Protein AF-A0A8T9C4Q1-F1 (afdb_monomer_lite)

Structure (mmCIF, N/CA/C/O backbone):
data_AF-A0A8T9C4Q1-F1
#
_entry.id   AF-A0A8T9C4Q1-F1
#
loop_
_atom_site.group_PDB
_atom_site.id
_atom_site.type_symbol
_atom_site.label_atom_id
_atom_site.label_alt_id
_atom_site.label_comp_id
_atom_site.label_asym_id
_atom_site.label_entity_id
_atom_site.label_seq_id
_atom_site.pdbx_PDB_ins_code
_atom_site.Cartn_x
_atom_site.Cartn_y
_atom_site.Cartn_z
_atom_site.occupancy
_atom_site.B_iso_or_equiv
_atom_site.auth_seq_id
_atom_site.auth_comp_id
_atom_site.auth_asym_id
_atom_site.auth_atom_id
_atom_site.pdbx_PDB_model_num
ATOM 1 N N . MET A 1 1 ? 2.371 -3.846 -5.127 1.00 71.44 1 MET A N 1
ATOM 2 C CA . MET A 1 1 ? 2.588 -2.908 -6.247 1.00 71.44 1 MET A CA 1
ATOM 3 C C . MET A 1 1 ? 4.089 -2.745 -6.452 1.00 71.44 1 MET A C 1
ATOM 5 O O . MET A 1 1 ? 4.667 -3.678 -6.988 1.00 71.44 1 MET A O 1
ATOM 9 N N . ALA A 1 2 ? 4.739 -1.706 -5.912 1.00 84.00 2 ALA A N 1
ATOM 10 C CA . ALA A 1 2 ? 6.167 -1.430 -6.124 1.00 84.00 2 ALA A CA 1
ATOM 11 C C . ALA A 1 2 ? 7.105 -2.605 -5.784 1.00 84.00 2 ALA A C 1
ATOM 13 O O . ALA A 1 2 ? 7.916 -3.002 -6.607 1.00 84.00 2 ALA A O 1
ATOM 14 N N . TYR A 1 3 ? 6.951 -3.239 -4.620 1.00 89.38 3 TYR A N 1
ATOM 15 C CA . TYR A 1 3 ? 7.846 -4.333 -4.218 1.00 89.38 3 TYR A CA 1
ATOM 16 C C . TYR A 1 3 ? 7.834 -5.533 -5.174 1.00 89.38 3 TYR A C 1
ATOM 18 O O . TYR A 1 3 ? 8.874 -6.122 -5.444 1.00 89.38 3 TYR A O 1
ATOM 26 N N . TYR A 1 4 ? 6.667 -5.867 -5.725 1.00 91.12 4 TYR A N 1
ATOM 27 C CA . TYR A 1 4 ? 6.526 -7.015 -6.618 1.00 91.12 4 TYR A CA 1
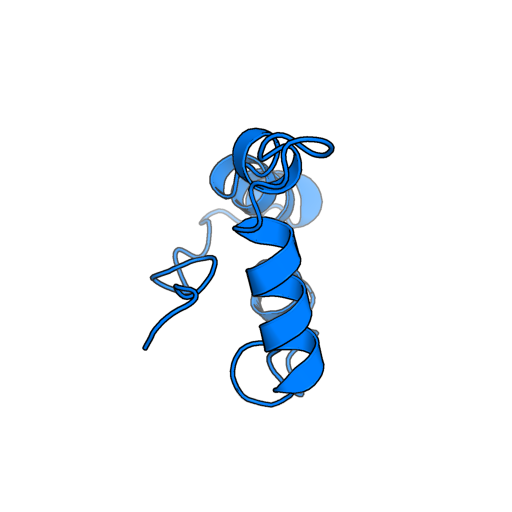ATOM 28 C C . TYR A 1 4 ? 7.114 -6.721 -8.005 1.00 91.12 4 TYR A C 1
ATOM 30 O O . TYR A 1 4 ? 7.868 -7.526 -8.539 1.00 91.12 4 TYR A O 1
ATOM 38 N N . THR A 1 5 ? 6.785 -5.565 -8.591 1.00 86.88 5 THR A N 1
ATOM 39 C CA . THR A 1 5 ? 7.170 -5.229 -9.973 1.00 86.88 5 THR A CA 1
ATOM 40 C C . THR A 1 5 ? 8.524 -4.534 -10.082 1.00 86.88 5 THR A C 1
ATOM 42 O O . THR A 1 5 ? 9.268 -4.816 -11.013 1.00 86.88 5 THR A O 1
ATOM 45 N N . ILE A 1 6 ? 8.843 -3.638 -9.147 1.00 88.94 6 ILE A N 1
ATOM 46 C CA . ILE A 1 6 ? 10.014 -2.752 -9.193 1.00 88.94 6 ILE A CA 1
ATOM 47 C C . ILE A 1 6 ? 11.189 -3.345 -8.406 1.00 88.94 6 ILE A C 1
ATOM 49 O O . ILE A 1 6 ? 12.323 -3.303 -8.867 1.00 88.94 6 ILE A O 1
ATOM 53 N N . PHE A 1 7 ? 10.930 -3.915 -7.225 1.00 90.31 7 PHE A N 1
ATOM 54 C CA . PHE A 1 7 ? 11.979 -4.515 -6.385 1.00 90.31 7 PHE A CA 1
ATOM 55 C C . PHE A 1 7 ? 12.144 -6.024 -6.570 1.00 90.31 7 PHE A C 1
ATOM 57 O O . PHE A 1 7 ? 12.936 -6.640 -5.862 1.00 90.31 7 PHE A O 1
ATOM 64 N N . HIS A 1 8 ? 11.420 -6.626 -7.516 1.00 90.62 8 HIS A N 1
ATOM 65 C CA . HIS A 1 8 ? 11.501 -8.057 -7.822 1.00 90.62 8 HIS A CA 1
ATOM 66 C C . HIS A 1 8 ? 11.225 -8.986 -6.623 1.00 90.62 8 HIS A C 1
ATOM 68 O O . HIS A 1 8 ? 11.644 -10.141 -6.613 1.00 90.62 8 HIS A O 1
ATOM 74 N N . CYS A 1 9 ? 10.467 -8.533 -5.621 1.00 93.19 9 CYS A N 1
ATOM 75 C CA . CYS A 1 9 ? 9.965 -9.380 -4.539 1.00 93.19 9 CYS A CA 1
ATOM 76 C C . CYS A 1 9 ? 8.743 -10.177 -5.030 1.00 93.19 9 CYS A C 1
ATOM 78 O O . CYS A 1 9 ? 7.618 -9.940 -4.588 1.00 93.19 9 CYS A O 1
ATOM 80 N N . ASN A 1 10 ? 8.949 -11.059 -6.011 1.00 93.25 10 ASN A N 1
ATOM 81 C CA . ASN A 1 10 ? 7.876 -11.604 -6.846 1.00 93.25 10 ASN A CA 1
ATOM 82 C C . ASN A 1 10 ? 7.671 -13.123 -6.766 1.00 93.25 10 ASN A C 1
ATOM 84 O O . ASN A 1 10 ? 6.873 -13.658 -7.533 1.00 93.25 10 ASN A O 1
ATOM 88 N N . TRP A 1 11 ? 8.326 -13.820 -5.833 1.00 94.38 11 TRP A N 1
ATOM 89 C CA . TRP A 1 11 ? 8.115 -15.262 -5.641 1.00 94.38 11 TRP A CA 1
ATOM 90 C C . TRP A 1 11 ? 6.665 -15.612 -5.318 1.00 94.38 11 TRP A C 1
ATOM 92 O O . TRP A 1 11 ? 6.174 -16.651 -5.747 1.00 94.38 11 TRP A O 1
ATOM 102 N N . LYS A 1 12 ? 6.001 -14.745 -4.553 1.00 92.88 12 LYS A N 1
ATOM 103 C CA . LYS A 1 12 ? 4.618 -14.881 -4.106 1.00 92.88 12 LYS A CA 1
ATOM 104 C C . LYS A 1 12 ? 4.015 -13.496 -3.901 1.00 92.88 12 LYS A C 1
ATOM 106 O O . LYS A 1 12 ? 4.730 -12.542 -3.588 1.00 92.88 12 LYS A O 1
ATOM 111 N N . GLN A 1 13 ? 2.706 -13.371 -4.060 1.00 91.31 13 GLN A N 1
ATOM 112 C CA . GLN A 1 13 ? 1.970 -12.125 -3.900 1.00 91.31 13 GLN A CA 1
ATOM 113 C C . GLN A 1 13 ? 1.032 -12.210 -2.695 1.00 91.31 13 GLN A C 1
ATOM 115 O O . GLN A 1 13 ? 0.289 -13.175 -2.551 1.00 91.31 13 GLN A O 1
ATOM 120 N N . ILE A 1 14 ? 1.005 -11.160 -1.862 1.00 94.00 14 ILE A N 1
ATOM 121 C CA . ILE A 1 14 ? 0.168 -11.107 -0.645 1.00 94.00 14 ILE A CA 1
ATOM 122 C C . ILE A 1 14 ? -1.276 -11.532 -0.944 1.00 94.00 14 ILE A C 1
ATOM 124 O O . ILE A 1 14 ? -1.789 -12.439 -0.307 1.00 94.00 14 ILE A O 1
ATOM 128 N N . ARG A 1 15 ? -1.891 -10.947 -1.976 1.00 92.06 15 ARG A N 1
ATOM 129 C CA . ARG A 1 15 ? -3.299 -11.170 -2.344 1.00 92.06 15 ARG A CA 1
ATOM 130 C C . ARG A 1 15 ? -3.668 -12.585 -2.815 1.00 92.06 15 ARG A C 1
ATOM 132 O O . ARG A 1 15 ? -4.855 -12.883 -2.864 1.00 92.06 15 ARG A O 1
ATOM 139 N N . HIS A 1 16 ? -2.699 -13.412 -3.208 1.00 91.38 16 HIS A N 1
ATOM 140 C CA . HIS A 1 16 ? -2.961 -14.735 -3.793 1.00 91.38 16 HIS A CA 1
ATOM 141 C C . HIS A 1 16 ? -2.365 -15.868 -2.959 1.00 91.38 16 HIS A C 1
ATOM 143 O O . HIS A 1 16 ? -3.005 -16.898 -2.781 1.00 91.38 16 HIS A O 1
ATOM 149 N N . ASP A 1 17 ? -1.169 -15.668 -2.408 1.00 96.19 17 ASP A N 1
ATOM 150 C CA . ASP A 1 17 ? -0.382 -16.748 -1.814 1.00 96.19 17 ASP A CA 1
ATOM 151 C C . ASP A 1 17 ? -0.338 -16.718 -0.280 1.00 96.19 17 ASP A C 1
ATOM 153 O O . ASP A 1 17 ? 0.121 -17.679 0.341 1.00 96.19 17 ASP A O 1
ATOM 157 N N . TYR A 1 18 ? -0.783 -15.620 0.341 1.00 95.94 18 TYR A N 1
ATOM 158 C CA . TYR A 1 18 ? -0.710 -15.416 1.790 1.00 95.94 18 TYR A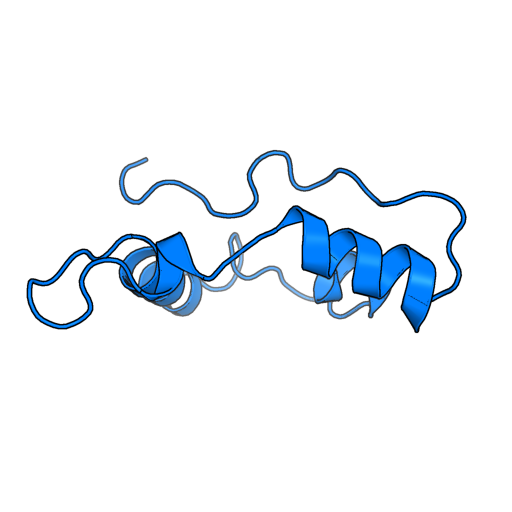 CA 1
ATOM 159 C C . TYR A 1 18 ? -2.076 -15.026 2.372 1.00 95.94 18 TYR A C 1
ATOM 161 O O . TYR A 1 18 ? -2.291 -13.856 2.694 1.00 95.94 18 TYR A O 1
ATOM 169 N N . PRO A 1 19 ? -3.001 -15.987 2.554 1.00 95.06 19 PRO A N 1
ATOM 170 C CA . PRO A 1 19 ? -4.386 -15.698 2.931 1.00 95.06 19 PRO A CA 1
ATOM 171 C C . PRO A 1 19 ? -4.505 -14.945 4.263 1.00 95.06 19 PRO A C 1
ATOM 173 O O . PRO A 1 19 ? -5.231 -13.958 4.337 1.00 95.06 19 PRO A O 1
ATOM 176 N N . ASN A 1 20 ? -3.730 -15.331 5.282 1.00 96.00 20 ASN A N 1
ATOM 177 C CA . ASN A 1 20 ? -3.791 -14.697 6.605 1.00 96.00 20 ASN A CA 1
ATOM 178 C C . ASN A 1 20 ? -3.235 -13.265 6.591 1.00 96.00 20 ASN A C 1
ATOM 180 O O . ASN A 1 20 ? -3.838 -12.365 7.162 1.00 96.00 20 ASN A O 1
ATOM 184 N N . ILE A 1 21 ? -2.112 -13.037 5.897 1.00 96.12 21 ILE A N 1
ATOM 185 C CA . ILE A 1 21 ? -1.523 -11.692 5.762 1.00 96.12 21 ILE A CA 1
ATOM 186 C C . ILE A 1 21 ? -2.450 -10.801 4.938 1.00 96.12 21 ILE A C 1
ATOM 188 O O . ILE A 1 21 ? -2.630 -9.626 5.241 1.00 96.12 21 ILE A O 1
ATOM 192 N N . HIS A 1 22 ? -3.048 -11.357 3.888 1.00 94.75 22 HIS A N 1
ATOM 193 C CA . HIS A 1 22 ? -3.978 -10.636 3.040 1.00 94.75 22 HIS A CA 1
ATOM 194 C C . HIS A 1 22 ? -5.278 -10.263 3.760 1.00 94.75 22 HIS A C 1
ATOM 196 O O . HIS A 1 22 ? -5.808 -9.181 3.524 1.00 94.75 22 HIS A O 1
ATOM 202 N N . MET A 1 23 ? -5.793 -11.136 4.625 1.00 93.25 23 MET A N 1
ATOM 203 C CA . MET A 1 23 ? -6.930 -10.838 5.494 1.00 93.25 23 MET A CA 1
ATOM 204 C C . MET A 1 23 ? -6.577 -9.723 6.478 1.00 93.25 23 MET A C 1
ATOM 206 O O . MET A 1 23 ? -7.195 -8.667 6.412 1.00 93.25 23 MET A O 1
ATOM 210 N N . TRP A 1 24 ? -5.505 -9.899 7.254 1.00 93.00 24 TRP A N 1
ATOM 211 C CA . TRP A 1 24 ? -5.038 -8.913 8.231 1.00 93.00 24 TRP A CA 1
ATOM 212 C C . TRP A 1 24 ? -4.792 -7.529 7.615 1.00 93.00 24 TRP A C 1
ATOM 214 O O . TRP A 1 24 ? -5.214 -6.517 8.161 1.00 93.00 24 TRP A O 1
ATOM 224 N N . LEU A 1 25 ? -4.145 -7.465 6.446 1.00 94.00 25 LEU A N 1
ATOM 225 C CA . LEU A 1 25 ? -3.885 -6.195 5.764 1.00 94.00 25 LEU A CA 1
ATOM 226 C C . LEU A 1 25 ? -5.181 -5.505 5.316 1.00 94.00 25 LEU A C 1
ATOM 228 O O . LEU A 1 25 ? -5.264 -4.280 5.360 1.00 94.00 25 LEU A O 1
ATOM 232 N N . ARG A 1 26 ? -6.169 -6.272 4.836 1.00 92.88 26 ARG A N 1
ATOM 233 C CA . ARG A 1 26 ? -7.465 -5.720 4.420 1.00 92.88 26 ARG A CA 1
ATOM 234 C C . ARG A 1 26 ? -8.270 -5.244 5.615 1.00 92.88 26 ARG A C 1
ATOM 236 O O . ARG A 1 26 ? -8.823 -4.157 5.523 1.00 92.88 26 ARG A O 1
ATOM 243 N N . GLU A 1 27 ? -8.301 -6.022 6.693 1.00 90.62 27 GLU A N 1
ATOM 244 C CA . GLU A 1 27 ? -8.885 -5.613 7.971 1.00 90.62 27 GLU A CA 1
ATOM 245 C C . GLU A 1 27 ? -8.240 -4.306 8.405 1.00 90.62 27 GLU A C 1
ATOM 247 O O . GLU A 1 27 ? -8.902 -3.289 8.343 1.00 90.62 27 GLU A O 1
ATOM 252 N N . LEU A 1 28 ? -6.925 -4.251 8.604 1.00 90.94 28 LEU A N 1
ATOM 253 C CA . LEU A 1 28 ? -6.238 -3.020 9.006 1.00 90.94 28 LEU A CA 1
ATOM 254 C C . LEU A 1 28 ? -6.529 -1.811 8.096 1.00 90.94 28 LEU A C 1
ATOM 256 O O . LEU A 1 28 ? -6.646 -0.679 8.559 1.00 90.94 28 LEU A O 1
ATOM 260 N N . TYR A 1 29 ? -6.613 -2.032 6.781 1.00 92.25 29 TYR A N 1
ATOM 261 C CA . TYR A 1 29 ? -6.870 -0.960 5.825 1.00 92.25 29 TYR A CA 1
ATOM 262 C C . TYR A 1 29 ? -8.318 -0.453 5.857 1.00 92.25 29 TYR A C 1
ATOM 264 O O . TYR A 1 29 ? -8.538 0.742 5.674 1.00 92.25 29 TYR A O 1
ATOM 272 N N . TYR A 1 30 ? -9.303 -1.334 6.029 1.00 89.25 30 TYR A N 1
ATOM 273 C CA . TYR A 1 30 ? -10.730 -0.993 5.969 1.00 89.25 30 TYR A CA 1
ATOM 274 C C . TYR A 1 30 ? -11.412 -0.908 7.333 1.00 89.25 30 TYR A C 1
ATOM 276 O O . TYR A 1 30 ? -12.532 -0.406 7.390 1.00 89.25 30 TYR A O 1
ATOM 284 N N . GLU A 1 31 ? -10.785 -1.397 8.394 1.00 78.56 31 GLU A N 1
ATOM 285 C CA . GLU A 1 31 ? -11.307 -1.378 9.750 1.00 78.56 31 GLU A CA 1
ATOM 286 C C . GLU A 1 31 ? -11.408 0.079 10.198 1.00 78.56 31 GLU A C 1
ATOM 288 O O . GLU A 1 31 ? -10.443 0.848 10.232 1.00 78.56 31 GLU A O 1
ATOM 293 N N . VAL A 1 32 ? -12.653 0.476 10.435 1.00 66.50 32 VAL A N 1
ATOM 294 C CA . VAL A 1 32 ? -13.032 1.766 10.995 1.00 66.50 32 VAL A CA 1
ATOM 295 C C . VAL A 1 32 ? -13.547 1.457 12.391 1.00 66.50 32 VAL A C 1
ATOM 297 O O . VAL A 1 32 ? -14.747 1.492 12.647 1.00 66.50 32 VAL A O 1
ATOM 300 N N . ASP A 1 33 ? -12.650 1.046 13.277 1.00 68.62 33 ASP A N 1
ATOM 301 C CA . ASP A 1 33 ? -12.946 1.101 14.699 1.00 68.62 33 ASP A CA 1
ATOM 302 C C . ASP A 1 33 ? -13.032 2.582 15.135 1.00 68.62 33 ASP A C 1
ATOM 304 O O . ASP A 1 33 ? -12.497 3.498 14.497 1.00 68.62 33 ASP A O 1
ATOM 308 N N . GLU A 1 34 ? -13.750 2.846 16.226 1.00 69.31 34 GLU A N 1
ATOM 309 C CA . GLU A 1 34 ? -13.881 4.204 16.784 1.00 69.31 34 GLU A CA 1
ATOM 310 C C . GLU A 1 34 ? -12.529 4.777 17.255 1.00 69.31 34 GLU A C 1
ATOM 312 O O . GLU A 1 34 ? -12.374 5.992 17.413 1.00 69.31 34 GLU A O 1
ATOM 317 N N . GLU A 1 35 ? -11.539 3.906 17.465 1.00 75.25 35 GLU A N 1
ATOM 318 C CA . GLU A 1 35 ? -10.215 4.255 17.966 1.00 75.25 35 GLU A CA 1
ATOM 319 C C . GLU A 1 35 ? -9.251 4.662 16.840 1.00 75.25 35 GLU A C 1
ATOM 321 O O . GLU A 1 35 ? -8.679 5.754 16.900 1.00 75.25 35 GLU A O 1
ATOM 326 N N . ALA A 1 36 ? -9.117 3.865 15.775 1.00 74.25 36 ALA A N 1
ATOM 327 C CA . ALA A 1 36 ? -8.256 4.184 14.639 1.00 74.25 36 ALA A CA 1
ATOM 328 C C . ALA A 1 36 ? -8.945 5.067 13.591 1.00 74.25 36 ALA A C 1
ATOM 330 O O . ALA A 1 36 ? -8.244 5.676 12.784 1.00 74.25 36 ALA A O 1
ATOM 331 N N . LYS A 1 37 ? -10.281 5.202 13.585 1.00 80.12 37 LYS A N 1
ATOM 332 C CA . LYS A 1 37 ? -11.036 6.178 12.761 1.00 80.12 37 LYS A CA 1
ATOM 333 C C . LYS A 1 37 ? -10.670 6.159 11.270 1.00 80.12 37 LYS A C 1
ATOM 335 O O . LYS A 1 37 ? -10.633 7.197 10.607 1.00 80.12 37 LYS A O 1
ATOM 340 N N . GLY A 1 38 ? -10.347 4.983 10.730 1.00 84.94 38 GLY A N 1
ATOM 341 C CA . GLY A 1 38 ? -9.895 4.847 9.343 1.00 84.94 38 GLY A CA 1
ATOM 342 C C . GLY A 1 38 ? -8.538 5.512 9.055 1.00 84.94 38 GLY A C 1
ATOM 343 O O . GLY A 1 38 ? -8.287 5.934 7.921 1.00 84.94 38 GLY A O 1
ATOM 344 N N . ALA A 1 39 ? -7.655 5.628 10.052 1.00 88.88 39 ALA A N 1
ATOM 345 C CA . ALA A 1 39 ? -6.320 6.218 9.928 1.00 88.88 39 ALA A CA 1
ATOM 346 C C . ALA A 1 39 ? -5.512 5.586 8.787 1.00 88.88 39 ALA A C 1
ATOM 348 O O . ALA A 1 39 ? -4.911 6.294 7.981 1.00 88.88 39 ALA A O 1
ATOM 349 N N . PHE A 1 40 ? -5.546 4.260 8.655 1.00 90.62 40 PHE A N 1
ATOM 350 C CA . PHE A 1 40 ? -4.818 3.560 7.596 1.00 90.62 40 PHE A CA 1
ATOM 351 C C . PHE A 1 40 ? -5.362 3.894 6.209 1.00 90.62 40 PHE A C 1
ATOM 353 O O . PHE A 1 40 ? -4.592 4.254 5.317 1.00 90.62 40 PHE A O 1
ATOM 360 N N . LYS A 1 41 ? -6.686 3.859 6.023 1.00 90.56 41 LYS A N 1
ATOM 361 C CA . LYS A 1 41 ? -7.309 4.214 4.742 1.00 90.56 41 LYS A CA 1
ATOM 362 C C . LYS A 1 41 ? -7.030 5.660 4.344 1.00 90.56 41 LYS A C 1
ATOM 364 O O . LYS A 1 41 ? -6.695 5.920 3.193 1.00 90.56 41 LYS A O 1
ATOM 369 N N . SER A 1 42 ? -7.185 6.585 5.292 1.00 91.38 42 SER A N 1
ATOM 370 C CA . SER A 1 42 ? -7.070 8.031 5.057 1.00 91.38 42 SER A CA 1
ATOM 371 C C . SER A 1 42 ? -5.645 8.491 4.759 1.00 91.38 42 SER A C 1
ATOM 373 O O . SER A 1 42 ? -5.471 9.461 4.028 1.00 91.38 42 SER A O 1
ATOM 375 N N . THR A 1 43 ? -4.637 7.790 5.282 1.00 92.44 43 THR A N 1
ATOM 376 C CA . THR A 1 43 ? -3.218 8.143 5.097 1.00 92.44 43 THR A CA 1
ATOM 377 C C . THR A 1 43 ? -2.523 7.354 3.990 1.00 92.44 43 THR A C 1
ATOM 379 O O . THR A 1 43 ? -1.413 7.696 3.577 1.00 92.44 43 THR A O 1
ATOM 382 N N . THR A 1 44 ? -3.154 6.300 3.470 1.00 92.75 44 THR A N 1
ATOM 383 C CA . THR A 1 44 ? -2.564 5.478 2.411 1.00 92.75 44 THR A CA 1
ATOM 384 C C . THR A 1 44 ? -2.928 6.027 1.034 1.00 92.75 44 THR A C 1
ATOM 386 O O . THR A 1 44 ? -4.007 5.767 0.498 1.00 92.75 44 THR A O 1
ATOM 389 N N . HIS A 1 45 ? -1.981 6.735 0.419 1.00 92.50 45 HIS A N 1
ATOM 390 C CA . HIS A 1 45 ? -2.117 7.287 -0.929 1.00 92.50 45 HIS A CA 1
ATOM 391 C C . HIS A 1 45 ? -1.317 6.466 -1.946 1.00 92.50 45 HIS A C 1
ATOM 393 O O . HIS A 1 45 ? -0.091 6.567 -2.021 1.00 92.50 45 HIS A O 1
ATOM 399 N N . PHE A 1 46 ? -2.015 5.648 -2.741 1.00 90.50 46 PHE A 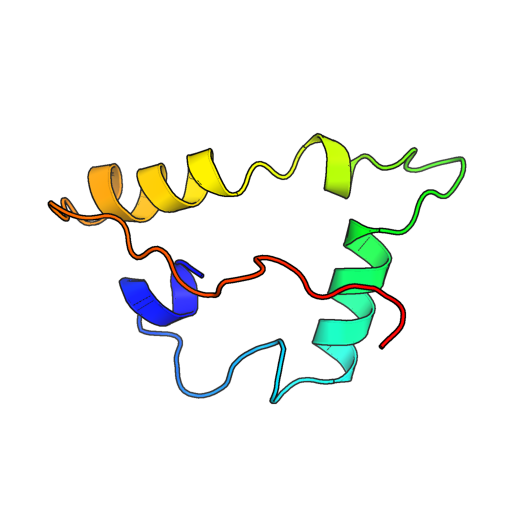N 1
ATOM 400 C CA . PHE A 1 46 ? -1.380 4.696 -3.658 1.00 90.50 46 PHE A CA 1
ATOM 401 C C . PHE A 1 46 ? -0.540 5.348 -4.760 1.00 90.50 46 PHE A C 1
ATOM 403 O O . PHE A 1 46 ? 0.554 4.879 -5.067 1.00 90.50 46 PHE A O 1
ATOM 410 N N . GLU A 1 47 ? -1.030 6.446 -5.321 1.00 89.31 47 GLU A N 1
ATOM 411 C CA . GLU A 1 47 ? -0.383 7.168 -6.419 1.00 89.31 47 GLU A CA 1
ATOM 412 C C . GLU A 1 47 ? 0.982 7.725 -5.999 1.00 89.31 47 GLU A C 1
ATOM 414 O O . GLU A 1 47 ? 1.985 7.464 -6.664 1.00 89.31 47 GLU A O 1
ATOM 419 N N . ILE A 1 48 ? 1.042 8.373 -4.828 1.00 91.12 48 ILE A N 1
ATOM 420 C CA . ILE A 1 48 ? 2.255 9.023 -4.310 1.00 91.12 48 ILE A CA 1
ATOM 421 C C . ILE A 1 48 ? 3.411 8.027 -4.203 1.00 91.12 48 ILE A C 1
ATOM 423 O O . ILE A 1 48 ? 4.527 8.307 -4.646 1.00 91.12 48 ILE A O 1
ATOM 427 N N . PHE A 1 49 ? 3.174 6.843 -3.632 1.00 87.44 49 PHE A N 1
ATOM 428 C CA . PHE A 1 49 ? 4.257 5.876 -3.483 1.00 87.44 49 PHE A CA 1
ATOM 429 C C . PHE A 1 49 ? 4.603 5.182 -4.805 1.00 87.44 49 PHE A C 1
ATOM 431 O O . PHE A 1 49 ? 5.771 4.864 -5.026 1.00 87.44 49 PHE A O 1
ATOM 438 N N . MET A 1 50 ? 3.630 4.923 -5.688 1.00 88.38 50 MET A N 1
ATOM 439 C CA . MET A 1 50 ? 3.906 4.288 -6.982 1.00 88.38 50 MET A CA 1
ATOM 440 C C . MET A 1 50 ? 4.804 5.176 -7.841 1.00 88.38 50 MET A C 1
ATOM 442 O O . MET A 1 50 ? 5.815 4.701 -8.360 1.00 88.38 50 MET A O 1
ATOM 446 N N . GLU A 1 51 ? 4.483 6.466 -7.918 1.00 91.00 51 GLU A N 1
ATOM 447 C CA . GLU A 1 51 ? 5.312 7.463 -8.591 1.00 91.00 51 GLU A CA 1
ATOM 448 C C . GLU A 1 51 ? 6.665 7.625 -7.898 1.00 91.00 51 GLU A C 1
ATOM 450 O O . GLU A 1 51 ? 7.702 7.598 -8.561 1.00 91.00 51 GLU A O 1
ATOM 455 N N . GLY A 1 52 ? 6.681 7.713 -6.564 1.00 92.06 52 GLY A N 1
ATOM 456 C CA . GLY A 1 52 ? 7.913 7.842 -5.788 1.00 92.06 52 GLY A CA 1
ATOM 457 C C . GLY A 1 52 ? 8.904 6.704 -6.048 1.00 92.06 52 GLY A C 1
ATOM 458 O O . GLY A 1 52 ? 10.085 6.950 -6.305 1.00 92.06 52 GLY A O 1
ATOM 459 N N . TYR A 1 53 ? 8.446 5.451 -6.052 1.00 91.75 53 TYR A N 1
ATOM 460 C CA . TYR A 1 53 ? 9.326 4.316 -6.332 1.00 91.75 53 TYR A CA 1
ATOM 461 C C . TYR A 1 53 ? 9.722 4.224 -7.810 1.00 91.75 53 TYR A C 1
ATOM 463 O O . TYR A 1 53 ? 10.893 3.993 -8.113 1.00 91.75 53 TYR A O 1
ATOM 471 N N . ALA A 1 54 ? 8.779 4.414 -8.735 1.00 91.88 54 ALA A N 1
ATOM 472 C CA . ALA A 1 54 ? 9.058 4.271 -10.160 1.00 91.88 54 ALA A CA 1
ATOM 473 C C . ALA A 1 54 ? 9.929 5.421 -10.693 1.00 91.88 54 ALA A C 1
ATOM 475 O O . ALA A 1 54 ? 10.985 5.176 -11.276 1.00 91.88 54 ALA A O 1
ATOM 476 N N . LEU A 1 55 ? 9.518 6.672 -10.472 1.00 92.62 55 LEU A N 1
ATOM 477 C CA . LEU A 1 55 ? 10.153 7.858 -11.051 1.00 92.62 55 LEU A CA 1
ATOM 478 C C . LEU A 1 55 ? 11.372 8.313 -10.244 1.00 92.62 55 LEU A C 1
ATOM 480 O O . LEU A 1 55 ? 12.415 8.616 -10.825 1.00 92.62 55 LEU A O 1
ATOM 484 N N . SER A 1 56 ? 11.268 8.361 -8.913 1.00 90.06 56 SER A N 1
ATOM 485 C CA . SER A 1 56 ? 12.344 8.911 -8.078 1.00 90.06 56 SER A CA 1
ATOM 486 C C . SER A 1 56 ? 13.399 7.864 -7.736 1.00 90.06 56 SER A C 1
ATOM 488 O O . SER A 1 56 ? 14.582 8.112 -7.970 1.00 90.06 56 SER A O 1
ATOM 490 N N . ALA A 1 57 ? 12.994 6.700 -7.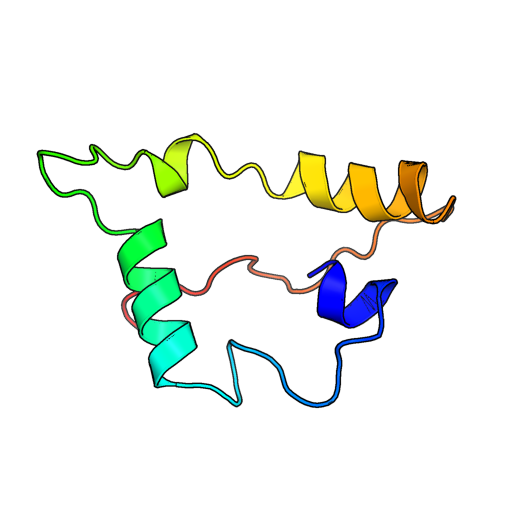215 1.00 89.00 57 ALA A N 1
ATOM 4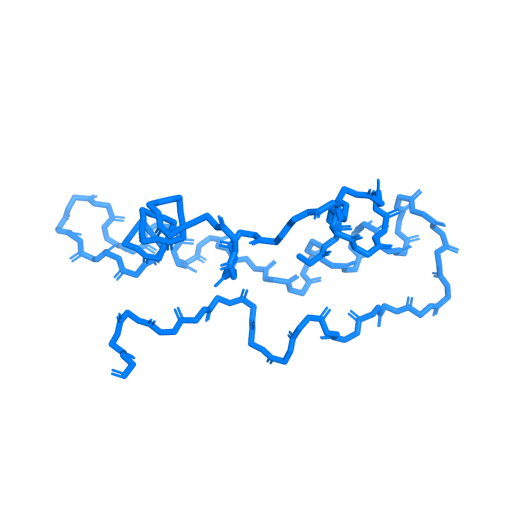91 C CA . ALA A 1 57 ? 13.945 5.676 -6.774 1.00 89.00 57 ALA A CA 1
ATOM 492 C C . ALA A 1 57 ? 14.567 4.906 -7.950 1.00 89.00 57 ALA A C 1
ATOM 494 O O . ALA A 1 57 ? 15.785 4.761 -8.002 1.00 89.00 57 ALA A O 1
ATOM 495 N N . MET A 1 58 ? 13.752 4.461 -8.913 1.00 89.62 58 MET A N 1
ATOM 496 C CA . MET A 1 58 ? 14.231 3.657 -10.047 1.00 89.62 58 MET A CA 1
ATOM 497 C C . MET A 1 58 ? 14.457 4.423 -11.349 1.00 89.62 58 MET A C 1
ATOM 499 O O . MET A 1 58 ? 14.935 3.833 -12.317 1.00 89.62 58 MET A O 1
ATOM 503 N N . ARG A 1 59 ? 14.135 5.723 -11.400 1.00 92.75 59 ARG A N 1
ATOM 504 C CA . ARG A 1 59 ? 14.306 6.561 -12.604 1.00 92.75 59 ARG A CA 1
ATOM 505 C C . ARG A 1 59 ? 13.627 5.977 -13.852 1.00 92.75 59 ARG A C 1
ATOM 507 O O . ARG A 1 59 ? 14.099 6.158 -14.976 1.00 92.75 59 ARG A O 1
ATOM 514 N N . MET A 1 60 ? 12.513 5.274 -13.663 1.00 90.06 60 MET A N 1
ATOM 515 C CA . MET A 1 60 ? 11.699 4.745 -14.752 1.00 90.06 60 MET A CA 1
ATOM 516 C C . MET A 1 60 ? 11.013 5.894 -15.493 1.00 90.06 60 MET A C 1
ATOM 518 O O . MET A 1 60 ? 10.668 6.915 -14.907 1.00 90.06 60 MET A O 1
ATOM 522 N N . LYS A 1 61 ? 10.779 5.715 -16.795 1.00 91.25 61 LYS A N 1
ATOM 523 C CA . LYS A 1 61 ? 10.033 6.691 -17.608 1.00 91.25 61 LYS A CA 1
ATOM 524 C C . LYS A 1 61 ? 8.517 6.524 -17.506 1.00 91.25 61 LYS A C 1
ATOM 526 O O . LYS A 1 61 ? 7.784 7.436 -17.864 1.00 91.25 61 LYS A O 1
ATOM 531 N N . LEU A 1 62 ? 8.062 5.350 -17.073 1.00 89.25 62 LEU A N 1
ATOM 532 C CA . LEU A 1 62 ? 6.655 4.979 -16.990 1.00 89.25 62 LEU A CA 1
ATOM 533 C C . LEU A 1 62 ? 6.379 4.358 -15.625 1.00 89.25 62 LEU A C 1
ATOM 535 O O . LEU A 1 62 ? 7.180 3.561 -15.132 1.00 89.25 62 LEU A O 1
ATOM 539 N N . VAL A 1 63 ? 5.230 4.701 -15.049 1.00 88.62 63 VAL A N 1
ATOM 540 C CA . VAL A 1 63 ? 4.739 4.110 -13.805 1.00 88.62 63 VAL A CA 1
ATOM 541 C C . VAL A 1 63 ? 3.873 2.900 -14.161 1.00 88.62 63 VAL A C 1
ATOM 543 O O . VAL A 1 63 ? 2.909 3.049 -14.915 1.00 88.62 63 VAL A O 1
ATOM 546 N N . PRO A 1 64 ? 4.195 1.692 -13.667 1.00 86.94 64 PRO A N 1
ATOM 547 C CA . PRO A 1 64 ? 3.338 0.531 -13.869 1.00 86.94 64 PRO A CA 1
ATOM 548 C C . PRO A 1 64 ? 1.953 0.765 -13.253 1.00 86.94 64 PRO A C 1
ATOM 550 O O . PRO A 1 64 ? 1.844 1.012 -12.057 1.00 86.94 64 PRO A O 1
ATOM 553 N N . TRP A 1 65 ? 0.900 0.650 -14.067 1.00 82.56 65 TRP A N 1
ATOM 554 C CA . TRP A 1 65 ? -0.489 0.884 -13.641 1.00 82.56 65 TRP A CA 1
ATOM 555 C C . TRP A 1 65 ? -1.051 -0.225 -12.738 1.00 82.56 65 TRP A C 1
ATOM 557 O O . TRP A 1 65 ? -1.944 -0.005 -11.927 1.00 82.56 65 TRP A O 1
ATOM 567 N N . GLY A 1 66 ? -0.565 -1.453 -12.915 1.00 78.12 66 GLY A N 1
ATOM 568 C CA . GLY A 1 66 ? -1.128 -2.624 -12.256 1.00 78.12 66 GLY A CA 1
ATOM 569 C C . GLY A 1 66 ? -0.520 -2.908 -10.882 1.00 78.12 66 GLY A C 1
ATOM 570 O O . GLY A 1 66 ? 0.668 -2.643 -10.670 1.00 78.12 66 GLY A O 1
ATOM 571 N N . PRO A 1 67 ?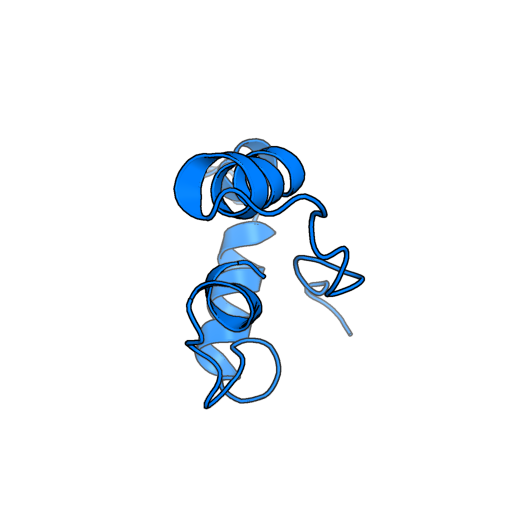 -1.257 -3.611 -10.000 1.00 80.94 67 PRO A N 1
ATOM 572 C CA . PRO A 1 67 ? -2.620 -4.155 -10.159 1.00 80.94 67 PRO A CA 1
ATOM 573 C C . PRO A 1 67 ? -3.801 -3.166 -10.255 1.00 80.94 67 PRO A C 1
ATOM 575 O O . PRO A 1 67 ? -3.826 -2.158 -9.570 1.00 80.94 67 PRO A O 1
ATOM 578 N N . ALA A 1 68 ? -4.845 -3.545 -11.011 1.00 83.56 68 ALA A N 1
ATOM 579 C CA . ALA A 1 68 ? -6.044 -2.726 -11.270 1.00 83.56 68 ALA A CA 1
ATOM 580 C C . ALA A 1 68 ? -6.766 -2.216 -10.011 1.00 83.56 68 ALA A C 1
ATOM 582 O O . ALA A 1 68 ? -7.317 -1.121 -10.014 1.00 83.56 68 ALA A O 1
ATOM 583 N N . VAL A 1 69 ? -6.743 -3.005 -8.934 1.00 88.62 69 VAL A N 1
ATOM 584 C CA . VAL A 1 69 ? -7.194 -2.575 -7.610 1.00 88.62 69 VAL A CA 1
ATOM 585 C C . VAL A 1 69 ? -6.006 -2.673 -6.643 1.00 88.62 69 VAL A C 1
ATOM 587 O O . VAL A 1 69 ? -5.417 -3.765 -6.520 1.00 88.62 69 VAL A O 1
ATOM 590 N N . PRO A 1 70 ? -5.621 -1.576 -5.960 1.00 89.31 70 PRO A N 1
ATOM 591 C CA . PRO A 1 70 ? -4.481 -1.587 -5.046 1.00 89.31 70 PRO A CA 1
ATOM 592 C C . PRO A 1 70 ? -4.677 -2.515 -3.838 1.00 89.31 70 PRO A C 1
ATOM 594 O O . PRO A 1 70 ? -3.791 -3.327 -3.549 1.00 89.31 70 PRO A O 1
ATOM 597 N N . ILE A 1 71 ? -5.856 -2.470 -3.210 1.00 92.00 71 ILE A N 1
ATOM 598 C CA . ILE A 1 71 ? -6.300 -3.364 -2.131 1.00 92.00 71 ILE A CA 1
ATOM 599 C C . ILE A 1 71 ? -7.680 -3.942 -2.478 1.00 92.00 71 ILE A C 1
ATOM 601 O O . ILE A 1 71 ? -8.561 -3.208 -2.908 1.00 92.00 71 ILE A O 1
ATOM 605 N N . MET A 1 72 ? -7.860 -5.258 -2.316 1.00 92.12 72 MET A N 1
ATOM 606 C CA . MET A 1 72 ? -9.140 -5.930 -2.592 1.00 92.12 72 MET A CA 1
ATOM 607 C C . MET A 1 72 ? -10.164 -5.634 -1.486 1.00 92.12 72 MET A C 1
ATOM 609 O O . MET A 1 72 ? -9.744 -5.505 -0.338 1.00 92.12 72 MET A O 1
ATOM 613 N N . PRO A 1 73 ? -11.471 -5.565 -1.796 1.00 90.88 73 PRO A N 1
ATOM 614 C CA . PRO A 1 73 ? -12.517 -5.329 -0.798 1.00 90.88 73 PRO A CA 1
ATOM 615 C C . PRO A 1 73 ? -12.544 -6.409 0.300 1.00 90.88 73 PRO A C 1
ATOM 617 O O . PRO A 1 73 ? -11.983 -7.500 0.135 1.00 90.88 73 PRO A O 1
ATOM 620 N N . LEU A 1 74 ? -13.162 -6.082 1.444 1.00 84.69 74 LEU A N 1
ATOM 621 C CA . LEU A 1 74 ? -13.274 -6.997 2.589 1.00 84.69 74 LEU A CA 1
ATOM 622 C C . LEU A 1 74 ? -14.164 -8.203 2.258 1.00 84.69 74 LEU A C 1
ATOM 624 O O . LEU A 1 74 ? -13.777 -9.340 2.520 1.00 84.69 74 LEU A O 1
ATOM 628 N N . GLU A 1 75 ? -15.301 -7.941 1.615 1.00 67.50 75 GLU A N 1
ATOM 629 C CA . GLU A 1 75 ? -16.222 -8.957 1.108 1.00 67.50 75 GLU A CA 1
ATOM 630 C C . GLU A 1 75 ? -15.950 -9.218 -0.379 1.00 67.50 75 GLU A C 1
ATOM 632 O O . GLU A 1 75 ? -15.713 -8.282 -1.151 1.00 67.50 75 GLU A O 1
ATOM 637 N N . ALA A 1 76 ? -15.940 -10.496 -0.756 1.00 55.19 76 ALA A N 1
ATOM 638 C CA . ALA A 1 76 ? -15.805 -10.985 -2.125 1.00 55.19 76 ALA A CA 1
ATOM 639 C C . ALA A 1 76 ? -16.997 -11.880 -2.461 1.00 55.19 76 ALA A C 1
ATOM 641 O O . ALA A 1 76 ? -17.407 -12.646 -1.559 1.00 55.19 76 ALA A O 1
#

Sequence (76 aa):
MAYYTIFHCNWKQIRHDYPNIHMWLRELYYEVDEEAKGAFKSTTHFEIFMEGYALSAMRMKLVPWGPAVPIMPLEA

pLDDT: mean 87.91, std 7.86, range [55.19, 96.19]

Secondary structure (DSSP, 8-state):
-HHHHTS---SS-HHHH-HHHHHHHHHHHH---TTTTTHHHHH--HHHHHHIIIIIIS--SS----SSSSS--S--

Radius of gyration: 13.88 Å; chains: 1; bounding box: 30×26×36 Å

Foldseek 3Di:
DCCVPPVVPPPDDCCPRPVVSLLVVQCLQPPCDVVCNNVNVVPDDPVVVQCCCQCPVVVHPDRDCDDPDPRDHNPD

Organism: NCBI:txid602035